Protein AF-A0A0Q4IND1-F1 (afdb_monomer)

Mean predicted aligned error: 11.06 Å

Nearest PDB structures (foldseek):
  2fgk-assembly2_B  TM=9.470E-01  e=6.170E-04  Escherichia coli
  8dck-assembly1_E  TM=9.496E-01  e=2.480E-03  Escherichia coli CFT073
  6xgz-assembly2_C  TM=7.998E-01  e=5.193E-01  Escherichia coli LAU-EC10
  1xmi-assembly1_A  TM=7.827E-01  e=3.874E-01  Homo sapiens
  1xmi-assembly1_D  TM=7.785E-01  e=4.485E-01  Homo sapiens

Sequence (74 aa):
MVGRSAIVIAHRLYTVRELDRILVFAAGRIVEDGSHDRLLAIDDGHYRRLFERQPEQRRRKPPDPHNCATAVIR

Radius of gyration: 14.18 Å; Cα contacts (8 Å, |Δi|>4): 54; chains: 1; bounding box: 32×30×39 Å

Solvent-accessible surface area (backbone atoms only — not comparable to full-atom values): 5213 Å² total; per-residue (Å²): 133,90,92,70,91,84,88,83,90,70,94,54,68,80,79,53,56,85,38,86,63,45,76,41,76,53,97,94,38,80,76,45,78,38,32,50,70,62,40,56,69,38,82,91,26,70,63,34,57,54,56,74,66,49,79,71,77,85,60,91,67,74,88,56,95,79,67,76,80,79,77,84,74,134

Secondary structure (DSSP, 8-state):
--S-------S-GGGGTT-S-EEEEETTEEEEEE-HHHHHSSTT-HHHHHHHTS----S-----TT--------

pLDDT: mean 70.03, std 18.66, range [28.89, 89.81]

Structure (mmCIF, N/CA/C/O backbone):
data_AF-A0A0Q4IND1-F1
#
_entry.id   AF-A0A0Q4IND1-F1
#
loop_
_atom_site.group_PDB
_atom_site.id
_atom_site.type_symbol
_atom_site.label_atom_id
_atom_site.label_alt_id
_atom_site.label_comp_id
_atom_site.label_asym_id
_atom_site.label_entity_id
_atom_site.label_seq_id
_atom_site.pdbx_PDB_ins_code
_atom_site.Cartn_x
_atom_site.Cartn_y
_atom_site.Cartn_z
_atom_site.occupancy
_atom_site.B_iso_or_equiv
_atom_site.auth_seq_id
_atom_site.auth_comp_id
_atom_site.auth_asym_id
_atom_site.auth_atom_id
_atom_site.pdbx_PDB_model_num
ATOM 1 N N . MET A 1 1 ? -12.072 -2.443 14.819 1.00 50.16 1 MET A N 1
ATOM 2 C CA . MET A 1 1 ? -12.412 -1.029 15.099 1.00 50.16 1 MET A CA 1
ATOM 3 C C . MET A 1 1 ? -13.559 -0.648 14.179 1.00 50.16 1 MET A C 1
ATOM 5 O O . MET A 1 1 ? -13.379 -0.744 12.978 1.00 50.16 1 MET A O 1
ATOM 9 N N . VAL A 1 2 ? -14.735 -0.284 14.695 1.00 56.62 2 VAL A N 1
ATOM 10 C CA . VAL A 1 2 ? -15.842 0.207 13.853 1.00 56.62 2 VAL A CA 1
ATOM 11 C C . VAL A 1 2 ? -15.945 1.716 14.064 1.00 56.62 2 VAL A C 1
ATOM 13 O O . VAL A 1 2 ? -16.145 2.155 15.194 1.00 56.62 2 VAL A O 1
ATOM 16 N N . GLY A 1 3 ? -15.738 2.500 13.000 1.00 76.50 3 GLY A N 1
ATOM 17 C CA . GLY A 1 3 ? -15.938 3.957 13.002 1.00 76.50 3 GLY A CA 1
ATOM 18 C C . GLY A 1 3 ? -14.723 4.839 13.328 1.00 76.50 3 GLY A C 1
ATOM 19 O O . GLY A 1 3 ? -14.916 6.001 13.671 1.00 76.50 3 GLY A O 1
ATOM 20 N N . ARG A 1 4 ? -13.482 4.336 13.237 1.00 73.38 4 ARG A N 1
ATOM 21 C CA . ARG A 1 4 ? -12.261 5.156 13.384 1.00 73.38 4 ARG A CA 1
ATOM 22 C C . ARG A 1 4 ? -11.302 4.919 12.225 1.00 73.38 4 ARG A C 1
ATOM 24 O O . ARG A 1 4 ? -11.060 3.770 11.871 1.00 73.38 4 ARG A O 1
ATOM 31 N N . SER A 1 5 ? -10.742 6.000 11.691 1.00 77.50 5 SER A N 1
ATOM 32 C CA . SER A 1 5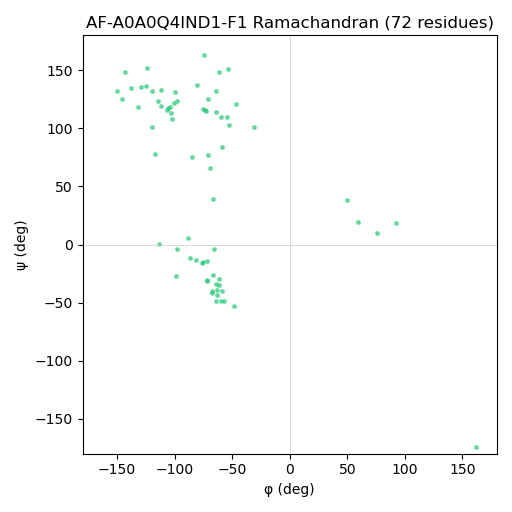 ? -9.685 5.961 10.679 1.00 77.50 5 SER A CA 1
ATOM 33 C C . SER A 1 5 ? -8.342 6.218 11.351 1.00 77.50 5 SER A C 1
ATOM 35 O O . SER A 1 5 ? -8.161 7.261 11.977 1.00 77.50 5 SER A O 1
ATOM 37 N N . ALA A 1 6 ? -7.405 5.283 11.217 1.00 77.69 6 ALA A N 1
ATOM 38 C CA . ALA A 1 6 ? -6.046 5.418 11.728 1.00 77.69 6 ALA A CA 1
ATOM 39 C C . ALA A 1 6 ? -5.061 5.535 10.561 1.00 77.69 6 ALA A C 1
ATOM 41 O O . ALA A 1 6 ? -5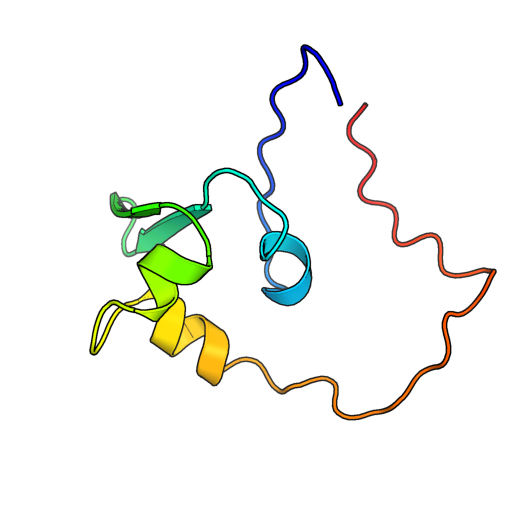.117 4.753 9.614 1.00 77.69 6 ALA A O 1
ATOM 42 N N . ILE A 1 7 ? -4.149 6.505 10.638 1.00 78.94 7 ILE A N 1
ATOM 43 C CA . ILE A 1 7 ? -3.024 6.629 9.707 1.00 78.94 7 ILE A CA 1
ATOM 44 C C . ILE A 1 7 ? -1.781 6.140 10.439 1.00 78.94 7 ILE A C 1
ATOM 46 O O . ILE A 1 7 ? -1.391 6.707 11.459 1.00 78.94 7 ILE A O 1
ATOM 50 N N . VAL A 1 8 ? -1.164 5.081 9.920 1.00 74.81 8 VAL A N 1
ATOM 51 C CA . VAL A 1 8 ? 0.012 4.450 10.524 1.00 74.81 8 VAL A CA 1
ATOM 52 C C . VAL A 1 8 ? 1.220 4.680 9.624 1.00 74.81 8 VAL A C 1
ATOM 54 O O . VAL A 1 8 ? 1.244 4.229 8.482 1.00 74.81 8 VAL A O 1
ATOM 57 N N . ILE A 1 9 ? 2.244 5.354 10.151 1.00 76.94 9 ILE A N 1
ATOM 58 C CA . ILE A 1 9 ? 3.553 5.481 9.500 1.00 76.94 9 ILE A CA 1
ATOM 59 C C . ILE A 1 9 ? 4.494 4.503 10.201 1.00 76.94 9 ILE A C 1
ATOM 61 O O . ILE A 1 9 ? 4.864 4.710 11.356 1.00 76.94 9 ILE A O 1
ATOM 65 N N . ALA A 1 10 ? 4.863 3.416 9.525 1.00 71.06 10 ALA A N 1
ATOM 66 C CA . ALA A 1 10 ? 5.693 2.368 10.105 1.00 71.06 10 ALA A CA 1
ATOM 67 C C . ALA A 1 10 ? 6.943 2.113 9.266 1.00 71.06 10 ALA A C 1
ATOM 69 O O . ALA A 1 10 ? 6.881 1.960 8.051 1.00 71.06 10 ALA A O 1
ATOM 70 N N . HIS A 1 11 ? 8.078 1.973 9.950 1.00 70.00 11 HIS A N 1
ATOM 71 C CA . HIS A 1 11 ? 9.304 1.449 9.347 1.00 70.00 11 HIS A CA 1
ATOM 72 C C . HIS A 1 11 ? 9.357 -0.092 9.403 1.00 70.00 11 HIS A C 1
ATOM 74 O O . HIS A 1 11 ? 10.199 -0.718 8.769 1.00 70.00 11 HIS A O 1
ATOM 80 N N . ARG A 1 12 ? 8.471 -0.747 10.166 1.00 69.62 12 ARG A N 1
ATOM 81 C CA . ARG A 1 12 ? 8.358 -2.214 10.231 1.00 69.62 12 ARG A CA 1
ATOM 82 C C . ARG A 1 12 ? 7.148 -2.661 9.425 1.00 69.62 12 ARG A C 1
ATOM 84 O O . ARG A 1 12 ? 6.017 -2.381 9.811 1.00 69.62 12 ARG A O 1
ATOM 91 N N . LEU A 1 13 ? 7.392 -3.367 8.325 1.00 70.19 13 LEU A N 1
ATOM 92 C CA . LEU A 1 13 ? 6.348 -3.754 7.380 1.00 70.19 13 LEU A CA 1
ATOM 93 C C . LEU A 1 13 ? 5.468 -4.899 7.899 1.00 70.19 13 LEU A C 1
ATOM 95 O O . LEU A 1 13 ? 4.369 -5.098 7.398 1.00 70.19 13 LEU A O 1
ATOM 99 N N . TYR A 1 14 ? 5.894 -5.615 8.944 1.00 70.06 14 TYR A N 1
ATOM 100 C CA . TYR A 1 14 ? 5.055 -6.623 9.600 1.00 70.06 14 TYR A CA 1
ATOM 101 C C . TYR A 1 14 ? 3.782 -6.014 10.208 1.00 70.06 14 TYR A C 1
ATOM 103 O O . TYR A 1 14 ? 2.721 -6.624 10.159 1.00 70.06 14 TYR A O 1
ATOM 111 N N . THR A 1 15 ? 3.872 -4.787 10.729 1.00 66.19 15 THR A N 1
ATOM 112 C CA . THR A 1 15 ? 2.749 -4.105 11.387 1.00 66.19 15 THR A CA 1
ATOM 113 C C . THR A 1 15 ? 1.723 -3.553 10.393 1.00 66.19 15 THR A C 1
ATOM 115 O O . THR A 1 15 ? 0.615 -3.226 10.797 1.00 66.19 15 THR A O 1
ATOM 118 N N . VAL A 1 16 ? 2.068 -3.446 9.102 1.00 73.06 16 VAL A N 1
ATOM 119 C CA . VAL A 1 16 ? 1.162 -2.902 8.072 1.00 73.06 16 VAL A CA 1
ATOM 120 C C . VAL A 1 16 ? 0.429 -3.980 7.272 1.00 73.06 16 VAL A C 1
ATOM 122 O O . VAL A 1 16 ? -0.393 -3.636 6.434 1.00 73.06 16 VAL A O 1
ATOM 125 N N . ARG A 1 17 ? 0.712 -5.271 7.509 1.00 71.56 17 ARG A N 1
ATOM 126 C CA . ARG A 1 17 ? 0.094 -6.386 6.759 1.00 71.56 17 ARG A CA 1
ATOM 127 C C . ARG A 1 17 ? -1.414 -6.485 6.980 1.00 71.56 17 ARG A C 1
ATOM 129 O O . ARG A 1 17 ? -2.134 -6.822 6.055 1.00 71.56 17 ARG A O 1
ATOM 136 N N . GLU A 1 18 ? -1.863 -6.152 8.186 1.00 73.19 18 GLU A N 1
ATOM 137 C CA . GLU A 1 18 ? -3.270 -6.202 8.609 1.00 73.19 18 GLU A CA 1
ATOM 138 C C . GLU A 1 18 ? -4.033 -4.898 8.303 1.00 73.19 18 GLU A C 1
ATOM 140 O O . GLU A 1 18 ? -5.162 -4.726 8.753 1.00 73.19 18 GLU A O 1
ATOM 145 N N . LEU A 1 19 ? -3.418 -3.933 7.604 1.00 79.50 19 LEU A N 1
ATOM 146 C CA . LEU A 1 19 ? -4.091 -2.681 7.262 1.00 79.50 19 LEU A CA 1
ATOM 147 C C . LEU A 1 19 ? -4.991 -2.865 6.043 1.00 79.50 19 LEU A C 1
ATOM 149 O O . LEU A 1 19 ? -4.579 -3.421 5.025 1.00 79.50 19 LEU A O 1
ATOM 153 N N . ASP A 1 20 ? -6.184 -2.281 6.123 1.00 78.19 20 ASP A N 1
ATOM 154 C CA . ASP A 1 20 ? -7.168 -2.301 5.037 1.00 78.19 20 ASP A CA 1
ATOM 155 C C . ASP A 1 20 ? -6.643 -1.621 3.759 1.00 78.19 20 ASP A C 1
ATOM 157 O O . ASP A 1 20 ? -7.030 -1.968 2.642 1.00 78.19 20 ASP A O 1
ATOM 161 N N . ARG A 1 21 ? -5.753 -0.633 3.920 1.00 83.94 21 ARG A N 1
ATOM 162 C CA . ARG A 1 21 ? -5.173 0.159 2.833 1.00 83.94 21 ARG A CA 1
ATOM 163 C C . ARG A 1 21 ? -3.764 0.627 3.189 1.00 83.94 21 ARG A C 1
ATOM 165 O O . ARG A 1 21 ? -3.538 1.180 4.264 1.00 83.94 21 ARG A O 1
ATOM 172 N N . ILE A 1 22 ? -2.832 0.447 2.262 1.00 87.88 22 ILE A N 1
ATOM 173 C CA . ILE A 1 22 ? -1.422 0.815 2.376 1.00 87.88 22 ILE A CA 1
ATOM 174 C C . ILE A 1 22 ? -1.094 1.817 1.269 1.00 87.88 22 ILE A C 1
ATOM 176 O O . ILE A 1 22 ? -1.419 1.594 0.105 1.00 87.88 22 ILE A O 1
ATOM 180 N N . LEU A 1 23 ? -0.423 2.908 1.644 1.00 88.06 23 LEU A N 1
ATOM 181 C CA . LEU A 1 23 ? 0.073 3.935 0.730 1.00 88.06 23 LEU A CA 1
ATOM 182 C C . LEU A 1 23 ? 1.599 3.933 0.752 1.00 88.06 23 LEU A C 1
ATOM 184 O O . LEU A 1 23 ? 2.207 4.117 1.810 1.00 88.06 23 LEU A O 1
ATOM 188 N N . VAL A 1 24 ? 2.222 3.758 -0.409 1.00 85.69 24 VAL A N 1
ATOM 189 C CA . VAL A 1 24 ? 3.680 3.804 -0.545 1.00 85.69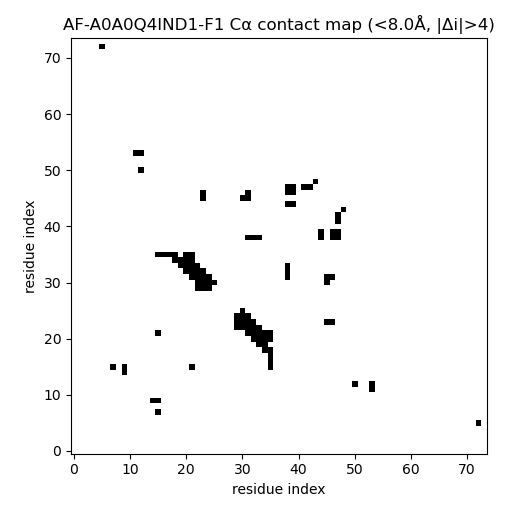 24 VAL A CA 1
ATOM 190 C C . VAL A 1 24 ? 4.095 5.177 -1.036 1.00 85.69 24 VAL A C 1
ATOM 192 O O . VAL A 1 24 ? 3.659 5.629 -2.095 1.00 85.69 24 VAL A O 1
ATOM 195 N N . PHE A 1 25 ? 4.970 5.829 -0.276 1.00 84.88 25 PHE A N 1
ATOM 196 C CA . PHE A 1 25 ? 5.549 7.113 -0.645 1.00 84.88 25 PHE A CA 1
ATOM 197 C C . PHE A 1 25 ? 6.948 6.934 -1.232 1.00 84.88 25 PHE A C 1
ATOM 199 O O . PHE A 1 25 ? 7.810 6.303 -0.621 1.00 84.88 25 PHE A O 1
ATOM 206 N N . ALA A 1 26 ? 7.197 7.566 -2.376 1.00 80.44 26 ALA A N 1
ATOM 207 C CA . ALA A 1 26 ? 8.531 7.733 -2.935 1.00 80.44 26 ALA A CA 1
ATOM 208 C C . ALA A 1 26 ? 8.685 9.153 -3.491 1.00 80.44 26 ALA A C 1
ATOM 210 O O . ALA A 1 26 ? 7.788 9.678 -4.147 1.00 80.44 26 ALA A O 1
ATOM 211 N N . ALA A 1 27 ? 9.819 9.795 -3.192 1.00 83.75 27 ALA A N 1
ATOM 212 C CA . ALA A 1 27 ? 10.137 11.154 -3.647 1.00 83.75 27 ALA A CA 1
ATOM 213 C C . ALA A 1 27 ? 9.013 12.193 -3.400 1.00 83.75 27 ALA A C 1
ATOM 215 O O . ALA A 1 27 ? 8.744 13.049 -4.239 1.00 83.75 27 ALA A O 1
ATOM 216 N N . GLY A 1 28 ? 8.327 12.102 -2.253 1.00 86.81 28 GLY A N 1
ATOM 217 C CA . GLY A 1 28 ? 7.245 13.025 -1.881 1.00 86.81 28 GLY A CA 1
ATOM 218 C C . GLY A 1 28 ? 5.914 12.795 -2.607 1.00 86.81 28 GLY A C 1
ATOM 219 O O . GLY A 1 28 ? 5.016 13.626 -2.494 1.00 86.81 28 GLY A O 1
ATOM 220 N N . ARG A 1 29 ? 5.760 11.686 -3.341 1.00 82.88 29 ARG A N 1
ATOM 221 C CA . ARG A 1 29 ? 4.518 11.305 -4.029 1.00 82.88 29 ARG A CA 1
ATOM 222 C C . ARG A 1 29 ? 4.064 9.914 -3.604 1.00 82.88 29 ARG A C 1
ATOM 224 O O . ARG A 1 29 ? 4.888 9.072 -3.254 1.00 82.88 29 ARG A O 1
ATOM 231 N N . ILE A 1 30 ? 2.755 9.681 -3.660 1.00 86.25 30 ILE A N 1
ATOM 232 C CA . ILE A 1 30 ? 2.181 8.340 -3.516 1.00 86.25 30 ILE A CA 1
ATOM 233 C C . ILE A 1 30 ? 2.438 7.605 -4.830 1.00 86.25 30 ILE A C 1
ATOM 235 O O . ILE A 1 30 ? 1.961 8.040 -5.877 1.00 86.25 30 ILE A O 1
ATOM 239 N N . VAL A 1 31 ? 3.225 6.535 -4.772 1.00 88.25 31 VAL A N 1
ATOM 240 C CA . VAL A 1 31 ? 3.555 5.705 -5.939 1.00 88.25 31 VAL A CA 1
ATOM 241 C C . VAL A 1 31 ? 2.706 4.445 -6.015 1.00 88.25 31 VAL A C 1
ATOM 243 O O . VAL A 1 31 ? 2.462 3.957 -7.112 1.00 88.25 31 VAL A O 1
ATOM 246 N N . GLU A 1 32 ? 2.218 3.944 -4.877 1.00 87.00 32 GLU A N 1
ATOM 247 C CA . GLU A 1 32 ? 1.351 2.767 -4.830 1.00 87.00 32 GLU A CA 1
ATOM 248 C C . GLU A 1 32 ? 0.278 2.902 -3.745 1.00 87.00 32 GLU A C 1
ATOM 250 O O . GLU A 1 32 ? 0.496 3.535 -2.707 1.00 87.00 32 GLU A O 1
ATOM 255 N N . ASP A 1 33 ? -0.877 2.292 -4.006 1.00 89.62 33 ASP A N 1
ATOM 256 C CA . ASP A 1 33 ? -2.071 2.312 -3.165 1.00 89.62 33 ASP A CA 1
ATOM 257 C C . ASP A 1 33 ? -2.810 0.969 -3.256 1.00 89.62 33 ASP A C 1
ATOM 259 O O . ASP A 1 33 ? -3.151 0.517 -4.353 1.00 89.62 33 ASP A O 1
ATOM 263 N N . GLY A 1 34 ? -3.073 0.323 -2.119 1.00 86.62 34 GLY A N 1
ATOM 264 C CA . GLY A 1 34 ? -3.846 -0.919 -2.095 1.00 86.62 34 GLY A CA 1
ATOM 265 C C . GLY A 1 34 ? -3.691 -1.737 -0.819 1.00 86.62 34 GLY A C 1
ATOM 266 O O . GLY A 1 34 ? -3.056 -1.308 0.139 1.00 86.62 34 GLY A O 1
ATOM 267 N N . SER A 1 35 ? -4.285 -2.930 -0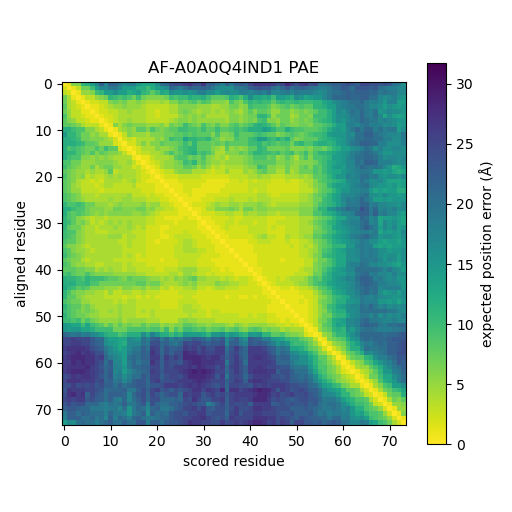.800 1.00 87.31 35 SER A N 1
ATOM 268 C CA . SER A 1 35 ? -4.063 -3.909 0.267 1.00 87.31 35 SER A CA 1
ATOM 269 C C . SER A 1 35 ? -2.693 -4.580 0.132 1.00 87.31 35 SER A C 1
ATOM 271 O O . SER A 1 35 ? -2.087 -4.570 -0.943 1.00 87.31 35 SER A O 1
ATOM 273 N N . HIS A 1 36 ? -2.230 -5.209 1.214 1.00 84.31 36 HIS A N 1
ATOM 274 C CA . HIS A 1 36 ? -0.973 -5.962 1.247 1.00 84.31 36 HIS A CA 1
ATOM 275 C C . HIS A 1 36 ? -0.836 -6.943 0.072 1.00 84.31 36 HIS A C 1
ATOM 277 O O . HIS A 1 36 ? 0.139 -6.872 -0.674 1.00 84.31 36 HIS A O 1
ATOM 283 N N . ASP A 1 37 ? -1.833 -7.806 -0.135 1.00 87.00 37 ASP A N 1
ATOM 284 C CA . ASP A 1 37 ? -1.799 -8.830 -1.185 1.00 87.00 37 ASP A CA 1
ATOM 285 C C . ASP A 1 37 ? -1.750 -8.222 -2.587 1.00 87.00 37 ASP A C 1
ATOM 287 O O . ASP A 1 37 ? -1.008 -8.691 -3.451 1.00 87.00 37 ASP A O 1
ATOM 291 N N . ARG A 1 38 ? -2.497 -7.133 -2.812 1.00 89.19 38 ARG A N 1
ATOM 292 C CA . ARG A 1 38 ? -2.527 -6.457 -4.113 1.00 89.19 38 ARG A CA 1
ATOM 293 C C . ARG A 1 38 ? -1.187 -5.808 -4.432 1.00 89.19 38 ARG A C 1
ATOM 295 O O . ARG A 1 38 ? -0.739 -5.896 -5.568 1.00 89.19 38 ARG A O 1
ATOM 302 N N . LEU A 1 39 ? -0.558 -5.175 -3.444 1.00 87.50 39 LEU A N 1
ATOM 303 C CA . LEU A 1 39 ? 0.743 -4.528 -3.608 1.00 87.50 39 LEU A CA 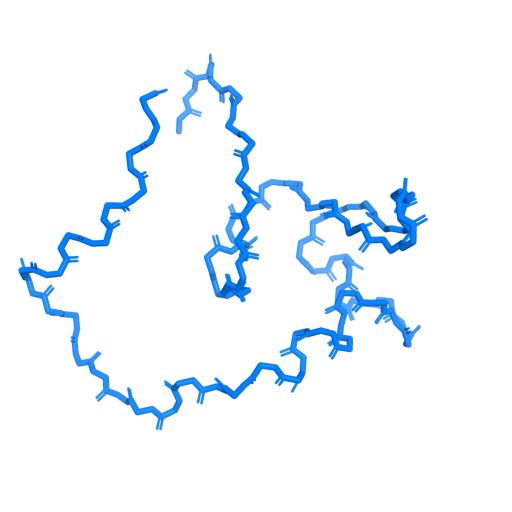1
ATOM 304 C C . LEU A 1 39 ? 1.891 -5.537 -3.746 1.00 87.50 39 LEU A C 1
ATOM 306 O O . LEU A 1 39 ? 2.863 -5.260 -4.443 1.00 87.50 39 LEU A O 1
ATOM 310 N N . LEU A 1 40 ? 1.782 -6.715 -3.125 1.00 87.31 40 LEU A N 1
ATOM 311 C CA . LEU A 1 40 ? 2.743 -7.807 -3.312 1.00 87.31 40 LEU A CA 1
ATOM 312 C C . LEU A 1 40 ? 2.635 -8.481 -4.683 1.00 87.31 40 LEU A C 1
ATOM 314 O O . LEU A 1 40 ? 3.647 -8.946 -5.205 1.00 87.31 40 LEU A O 1
ATOM 318 N N . ALA A 1 41 ? 1.433 -8.536 -5.259 1.00 89.81 41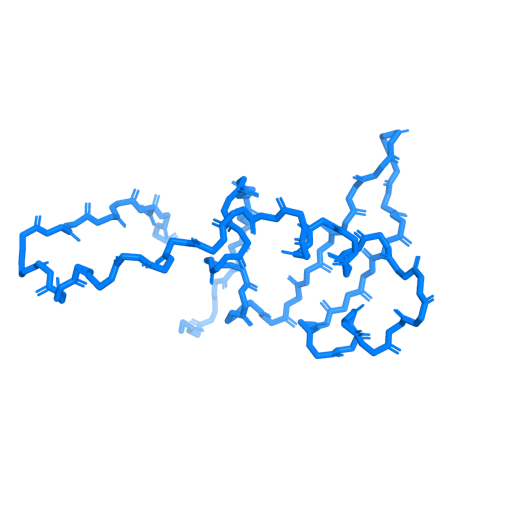 ALA A N 1
ATOM 319 C CA . ALA A 1 41 ? 1.202 -9.126 -6.575 1.00 89.81 41 ALA A CA 1
ATOM 320 C C . ALA A 1 41 ? 1.756 -8.277 -7.734 1.00 89.81 41 ALA A C 1
ATOM 322 O O . ALA A 1 41 ? 1.855 -8.773 -8.853 1.00 89.81 41 ALA A O 1
ATOM 323 N N . ILE A 1 42 ? 2.113 -7.011 -7.491 1.00 88.44 42 ILE A N 1
ATOM 324 C CA . ILE A 1 42 ? 2.749 -6.158 -8.498 1.00 88.44 42 ILE A CA 1
ATOM 325 C C . ILE A 1 42 ? 4.191 -6.635 -8.690 1.00 88.44 42 ILE A C 1
ATOM 327 O O . ILE A 1 42 ? 5.027 -6.556 -7.781 1.00 88.44 42 ILE A O 1
ATOM 331 N N . ASP A 1 43 ? 4.491 -7.136 -9.885 1.00 85.44 43 ASP A N 1
ATOM 332 C CA . ASP A 1 43 ? 5.862 -7.448 -10.264 1.00 85.44 43 ASP A CA 1
ATOM 333 C C . ASP A 1 43 ? 6.705 -6.175 -10.304 1.00 85.44 43 ASP A C 1
ATOM 335 O O . ASP A 1 43 ? 6.306 -5.144 -10.841 1.00 85.44 43 ASP A O 1
ATOM 339 N N . ASP A 1 44 ? 7.871 -6.256 -9.667 1.00 84.69 44 ASP A N 1
ATOM 340 C CA . ASP A 1 44 ? 8.793 -5.141 -9.454 1.00 84.69 44 ASP A CA 1
ATOM 341 C C . ASP A 1 44 ? 8.230 -3.929 -8.672 1.00 84.69 44 ASP A C 1
ATOM 343 O O . ASP A 1 44 ? 8.812 -2.843 -8.699 1.00 84.69 44 ASP A O 1
ATOM 347 N N . GLY A 1 45 ? 7.136 -4.122 -7.922 1.00 86.69 45 GLY A N 1
ATOM 348 C CA . GLY A 1 45 ? 6.505 -3.080 -7.107 1.00 86.69 45 GLY A CA 1
ATOM 349 C C . GLY A 1 45 ? 7.406 -2.513 -5.999 1.00 86.69 45 GLY A C 1
ATOM 350 O O . GLY A 1 45 ? 8.242 -3.210 -5.406 1.00 86.69 45 GLY A O 1
ATOM 351 N N . HIS A 1 46 ? 7.216 -1.234 -5.670 1.00 86.69 46 HIS A N 1
ATOM 352 C CA . HIS A 1 46 ? 7.983 -0.544 -4.627 1.00 86.69 46 HIS A CA 1
ATOM 353 C C . HIS A 1 46 ? 7.743 -1.165 -3.249 1.00 86.69 46 HIS A C 1
ATOM 355 O O . HIS A 1 46 ? 8.698 -1.400 -2.503 1.00 86.69 46 HIS A O 1
ATOM 361 N N . TYR A 1 47 ? 6.488 -1.471 -2.928 1.00 86.56 47 TYR A N 1
ATOM 362 C CA . TYR A 1 47 ? 6.093 -2.150 -1.703 1.00 86.56 47 TYR A CA 1
ATOM 363 C C . TYR A 1 47 ? 6.802 -3.495 -1.555 1.00 86.56 47 TYR A C 1
ATOM 365 O O . TYR A 1 47 ? 7.404 -3.765 -0.516 1.00 86.56 47 TYR A O 1
ATOM 373 N N . ARG A 1 48 ? 6.786 -4.312 -2.613 1.00 86.69 48 ARG A N 1
ATOM 374 C CA . ARG A 1 48 ? 7.417 -5.636 -2.649 1.00 86.69 48 ARG A CA 1
ATOM 375 C C . ARG A 1 48 ? 8.920 -5.551 -2.404 1.00 86.69 48 ARG A C 1
ATOM 377 O O . ARG A 1 48 ? 9.432 -6.223 -1.513 1.00 86.69 48 ARG A O 1
ATOM 384 N N . ARG A 1 49 ? 9.612 -4.645 -3.102 1.00 85.81 49 ARG A N 1
ATOM 385 C CA . ARG A 1 49 ? 11.050 -4.394 -2.901 1.00 85.81 49 ARG A CA 1
ATOM 386 C C . ARG A 1 49 ? 11.371 -3.960 -1.471 1.00 85.81 49 ARG A C 1
ATOM 388 O O . ARG A 1 49 ? 12.393 -4.367 -0.924 1.00 85.81 49 ARG A O 1
ATOM 395 N N . LEU A 1 50 ? 10.535 -3.116 -0.864 1.00 82.19 50 LEU A N 1
ATOM 396 C CA . LEU A 1 50 ? 10.699 -2.701 0.533 1.00 82.19 50 LEU A CA 1
ATOM 397 C C . LEU A 1 50 ? 10.454 -3.869 1.495 1.00 82.19 50 LEU A C 1
ATOM 399 O O . LEU A 1 50 ? 11.196 -4.014 2.466 1.00 82.19 50 LEU A O 1
ATOM 403 N N . PHE A 1 51 ? 9.449 -4.698 1.210 1.00 81.62 51 PHE A N 1
ATOM 404 C CA . PHE A 1 51 ? 9.075 -5.868 2.001 1.00 81.62 51 PHE A CA 1
ATOM 405 C C . PHE A 1 51 ? 10.183 -6.922 2.018 1.00 81.62 51 PHE A C 1
ATOM 407 O O . PHE A 1 51 ? 10.611 -7.336 3.092 1.00 81.62 51 PHE A O 1
ATOM 414 N N . GLU A 1 52 ? 10.721 -7.270 0.850 1.00 81.75 52 GLU A N 1
ATOM 415 C CA . GLU A 1 52 ? 11.804 -8.250 0.691 1.00 81.75 52 GLU A CA 1
ATOM 416 C C . GLU A 1 52 ? 13.135 -7.782 1.306 1.00 81.75 52 GLU A C 1
ATOM 418 O O . GLU A 1 52 ? 13.959 -8.597 1.717 1.00 81.75 52 GLU A O 1
ATOM 423 N N . ARG A 1 53 ? 13.357 -6.464 1.403 1.00 76.88 53 ARG A N 1
ATOM 424 C CA . ARG A 1 53 ? 14.566 -5.882 2.012 1.00 76.88 53 ARG A CA 1
ATOM 425 C C . ARG A 1 53 ? 14.521 -5.818 3.530 1.00 76.88 53 ARG A C 1
ATOM 427 O O . ARG A 1 53 ? 15.555 -5.538 4.141 1.00 76.88 53 ARG A O 1
ATOM 434 N N . GLN A 1 54 ? 13.362 -6.019 4.157 1.00 67.44 54 GLN A N 1
ATOM 435 C CA . GLN A 1 54 ? 13.339 -6.061 5.610 1.00 67.44 54 GLN A CA 1
ATOM 436 C C . GLN A 1 54 ? 14.009 -7.347 6.0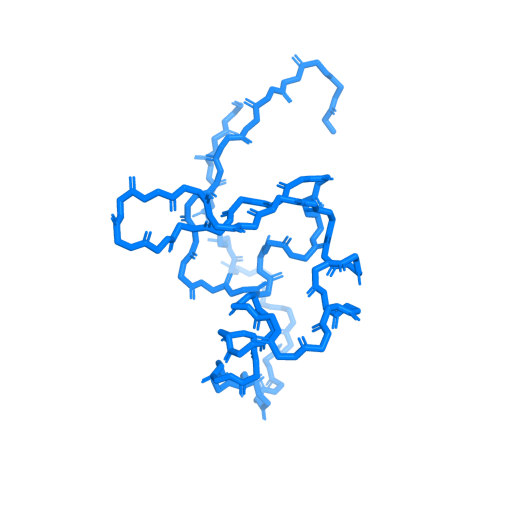72 1.00 67.44 54 GLN A C 1
ATOM 438 O O . GLN A 1 54 ? 13.585 -8.424 5.658 1.00 67.44 54 GLN A O 1
ATOM 443 N N . PRO A 1 55 ? 15.036 -7.266 6.941 1.00 55.47 55 PRO A N 1
ATOM 444 C CA . PRO A 1 55 ? 15.554 -8.459 7.572 1.00 55.47 55 PRO A CA 1
ATOM 445 C C . PRO A 1 55 ? 14.387 -9.055 8.347 1.00 55.47 55 PRO A C 1
ATOM 447 O O . PRO A 1 55 ? 13.925 -8.471 9.334 1.00 55.47 55 PRO A O 1
ATOM 450 N N . GLU A 1 56 ? 13.876 -10.190 7.868 1.00 52.78 56 GLU A N 1
ATOM 451 C CA . GLU A 1 56 ? 12.946 -10.999 8.630 1.00 52.78 56 GLU A CA 1
ATOM 452 C C . GLU A 1 56 ? 13.564 -11.115 10.021 1.00 52.78 56 GLU A C 1
ATOM 454 O O . GLU A 1 56 ? 14.695 -11.593 10.170 1.00 52.78 56 GLU A O 1
ATOM 459 N N . GLN A 1 57 ? 12.862 -10.673 11.066 1.00 49.09 57 GLN A N 1
ATOM 460 C CA . GLN A 1 57 ? 13.197 -11.114 12.413 1.00 49.09 57 GLN A CA 1
ATOM 461 C C . GLN A 1 57 ? 12.829 -12.600 12.513 1.00 49.09 57 GLN A C 1
ATOM 463 O O . GLN A 1 57 ? 11.970 -13.013 13.281 1.00 49.09 57 GLN A O 1
ATOM 468 N N . ARG A 1 58 ? 13.543 -13.430 11.746 1.00 44.25 58 ARG A N 1
ATOM 469 C CA . ARG A 1 58 ? 13.699 -14.880 11.842 1.00 44.25 58 ARG A CA 1
ATOM 470 C C . ARG A 1 58 ? 14.458 -15.255 13.116 1.00 44.25 58 ARG A C 1
ATOM 472 O O . ARG A 1 58 ? 15.275 -16.170 13.149 1.00 44.25 58 ARG A O 1
ATOM 479 N N . ARG A 1 59 ? 14.183 -14.556 14.210 1.00 43.03 59 ARG A N 1
ATOM 480 C CA . ARG A 1 59 ? 14.448 -15.042 15.551 1.00 43.03 59 ARG A CA 1
ATOM 481 C C . ARG A 1 59 ? 13.105 -15.081 16.239 1.00 43.03 59 ARG A C 1
ATOM 483 O O . ARG A 1 59 ? 12.587 -14.057 16.663 1.00 43.03 59 ARG A O 1
ATOM 490 N N . ARG A 1 60 ? 12.562 -16.300 16.300 1.00 48.03 60 ARG A N 1
ATOM 491 C CA . ARG A 1 60 ? 11.567 -16.734 17.279 1.00 48.03 60 ARG A CA 1
ATOM 492 C C . ARG A 1 60 ? 11.794 -15.972 18.591 1.00 48.03 60 ARG A C 1
ATOM 494 O O . ARG A 1 60 ? 12.699 -16.321 19.343 1.00 48.03 60 ARG A O 1
ATOM 501 N N . LYS A 1 61 ? 10.995 -14.946 18.863 1.00 41.59 61 LYS A N 1
ATOM 502 C CA . LYS A 1 61 ? 10.730 -14.526 20.234 1.00 41.59 61 LYS A CA 1
ATOM 503 C C . LYS A 1 61 ? 9.294 -14.985 20.496 1.00 41.59 61 LYS A C 1
ATOM 505 O O . LYS A 1 61 ? 8.414 -14.560 19.745 1.00 41.59 61 LYS A O 1
ATOM 510 N N . PRO A 1 62 ? 9.049 -15.918 21.438 1.00 45.56 62 PRO A N 1
ATOM 511 C CA . PRO A 1 62 ? 7.681 -16.249 21.827 1.00 45.56 62 PRO A CA 1
ATOM 512 C C . PRO A 1 62 ? 6.961 -14.953 22.228 1.00 45.56 62 PRO A C 1
ATOM 514 O O . PRO A 1 62 ? 7.645 -14.007 22.639 1.00 45.56 62 PRO A O 1
ATOM 517 N N . PRO A 1 63 ? 5.627 -14.869 22.062 1.00 50.00 63 PRO A N 1
ATOM 518 C CA . PRO A 1 63 ? 4.881 -13.682 22.449 1.00 50.00 63 PRO A CA 1
ATOM 519 C C . PRO A 1 63 ? 5.187 -13.400 23.917 1.00 50.00 63 PRO A C 1
ATOM 521 O O . PRO A 1 63 ? 4.853 -14.175 24.807 1.00 50.00 63 PRO A O 1
ATOM 524 N N . ASP A 1 64 ? 5.932 -12.327 24.134 1.00 48.16 64 ASP A N 1
ATOM 525 C CA . ASP A 1 64 ? 6.293 -11.850 25.451 1.00 48.16 64 ASP A CA 1
ATOM 526 C C . ASP A 1 64 ? 5.020 -11.231 26.041 1.00 48.16 64 ASP A C 1
ATOM 528 O O . ASP A 1 64 ? 4.522 -10.252 25.472 1.00 48.16 64 ASP A O 1
ATOM 532 N N . PRO A 1 65 ? 4.456 -11.783 27.132 1.00 53.94 65 PRO A N 1
ATOM 533 C CA . PRO A 1 65 ? 3.221 -11.273 27.719 1.00 53.94 65 PRO A CA 1
ATOM 534 C C . PRO A 1 65 ? 3.388 -9.858 28.293 1.00 53.94 65 PRO A C 1
ATOM 536 O O . PRO A 1 65 ? 2.420 -9.288 28.789 1.00 53.94 65 PRO A O 1
ATOM 539 N N . HIS A 1 66 ? 4.602 -9.293 28.284 1.00 48.38 66 HIS A N 1
ATOM 540 C CA . HIS A 1 66 ? 4.910 -7.953 28.784 1.00 48.38 66 HIS A CA 1
ATOM 541 C C . HIS A 1 66 ? 5.346 -6.989 27.674 1.00 48.38 66 HIS A C 1
ATOM 543 O O . HIS A 1 66 ? 5.585 -5.811 27.943 1.00 48.38 66 HIS A O 1
ATOM 549 N N . ASN A 1 67 ? 5.401 -7.434 26.412 1.00 38.72 67 ASN A N 1
ATOM 550 C CA . ASN A 1 67 ? 5.703 -6.546 25.296 1.00 38.72 67 ASN A CA 1
ATOM 551 C C . ASN A 1 67 ? 4.421 -5.858 24.810 1.00 38.72 67 ASN A C 1
ATOM 553 O O . ASN A 1 67 ? 3.871 -6.173 23.753 1.00 38.72 67 ASN A O 1
ATOM 557 N N . CYS A 1 68 ? 3.971 -4.879 25.597 1.00 33.75 68 CYS A N 1
ATOM 558 C CA . CYS A 1 68 ? 3.158 -3.769 25.121 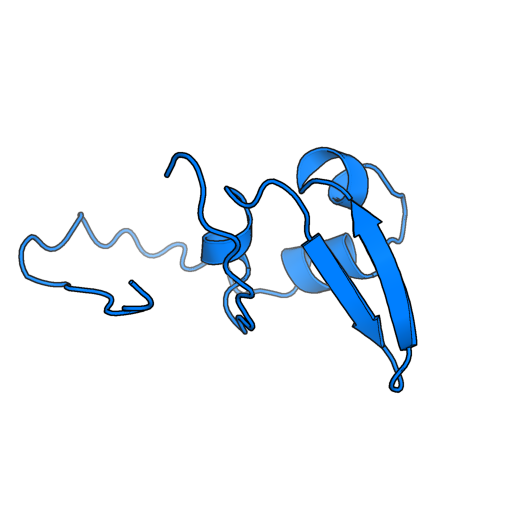1.00 33.75 68 CYS A CA 1
ATOM 559 C C . CYS A 1 68 ? 3.952 -3.037 24.029 1.00 33.75 68 CYS A C 1
ATOM 561 O O . CYS A 1 68 ? 4.631 -2.046 24.294 1.00 33.75 68 CYS A O 1
ATOM 563 N N . ALA A 1 69 ? 3.892 -3.518 22.787 1.00 38.38 69 ALA A N 1
ATOM 564 C CA . ALA A 1 69 ? 4.249 -2.704 21.637 1.00 38.38 69 ALA A CA 1
ATOM 565 C C . ALA A 1 69 ? 3.148 -1.649 21.474 1.00 38.38 69 ALA A C 1
ATOM 567 O O . ALA A 1 69 ? 2.234 -1.770 20.663 1.00 38.38 69 ALA A O 1
ATOM 568 N N . THR A 1 70 ? 3.222 -0.637 22.330 1.00 33.47 70 THR A N 1
ATOM 569 C CA . THR A 1 70 ? 2.493 0.616 22.237 1.00 33.47 70 THR A CA 1
ATOM 570 C C . THR A 1 70 ? 2.727 1.209 20.851 1.00 33.47 70 THR A C 1
ATOM 572 O O . THR A 1 70 ? 3.763 1.806 20.579 1.00 33.47 70 THR A O 1
ATOM 575 N N . ALA A 1 71 ? 1.733 1.070 19.986 1.00 30.95 71 ALA A N 1
ATOM 576 C CA . ALA A 1 71 ? 1.290 2.152 19.125 1.00 30.95 71 ALA A CA 1
ATOM 577 C C . ALA A 1 71 ? -0.158 2.431 19.532 1.00 30.95 71 ALA A C 1
ATOM 579 O O . ALA A 1 71 ? -1.114 1.956 18.927 1.00 30.95 71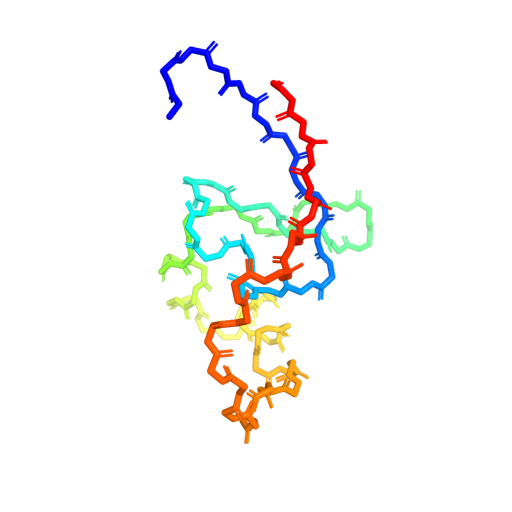 ALA A O 1
ATOM 580 N N . VAL A 1 72 ? -0.302 3.140 20.654 1.00 33.28 72 VAL A N 1
ATOM 581 C CA . VAL A 1 72 ? -1.556 3.801 20.996 1.00 33.28 72 VAL A CA 1
ATOM 582 C C . VAL A 1 72 ? -1.784 4.858 19.932 1.00 33.28 72 VAL A C 1
ATOM 584 O O . VAL A 1 72 ? -1.053 5.842 19.892 1.00 33.28 72 VAL A O 1
ATOM 587 N N . ILE A 1 73 ? -2.831 4.684 19.136 1.00 28.89 73 ILE A N 1
ATOM 588 C CA . ILE A 1 73 ? -3.723 5.793 18.818 1.00 28.89 73 ILE A CA 1
ATOM 589 C C . ILE A 1 73 ? -5.143 5.259 19.029 1.00 28.89 73 ILE A C 1
ATOM 591 O O . ILE A 1 73 ? -5.527 4.242 18.452 1.00 28.89 73 ILE A O 1
ATOM 595 N N . ARG A 1 74 ? -5.852 5.890 19.968 1.00 34.28 74 ARG A N 1
ATOM 596 C CA . ARG A 1 74 ? -7.262 5.639 20.292 1.00 34.28 74 ARG A CA 1
ATOM 597 C C . ARG A 1 74 ? -8.177 5.873 19.096 1.00 34.28 74 ARG A C 1
ATOM 599 O O . ARG A 1 74 ? -7.866 6.777 18.296 1.00 34.28 74 ARG A O 1
#

Foldseek 3Di:
DPPDDDDDDDLDVVVQQPPQKDFDDDPNDGPDIGHPVVQCPDVVHPSVVSVVPPPPPPDDDDPDPPPPPDPDDD